Protein AF-A0A0B7A1T5-F1 (afdb_monomer)

Sequence (69 aa):
MCISTILSRVTFRVYYRTCVSVYATTSGSHSSLTVSKLGHGVFVALFSKPVIAHKAIVLVEEFTNKLRY

pLDDT: mean 84.69, std 16.87, range [33.28, 96.25]

Foldseek 3Di:
DDPDDDPPPFDWDWDDDDPFKTKTAGVVRQKIKMWGDAPPGIDIDIDGPPDDVVVVVVVVVVVRVVRRD

Structure (mmCIF, N/CA/C/O backbone):
data_AF-A0A0B7A1T5-F1
#
_entry.id   AF-A0A0B7A1T5-F1
#
loop_
_atom_site.group_PDB
_atom_site.id
_atom_site.type_symbol
_atom_site.label_atom_id
_atom_site.label_alt_id
_atom_site.label_comp_id
_atom_site.label_asym_id
_atom_site.label_entity_id
_atom_site.label_seq_id
_atom_site.pdbx_PDB_ins_code
_atom_site.Cartn_x
_atom_site.Cartn_y
_atom_site.Cartn_z
_atom_site.occupancy
_atom_site.B_iso_or_equiv
_atom_site.auth_seq_id
_atom_site.auth_comp_id
_atom_site.auth_asym_id
_atom_site.auth_atom_id
_atom_site.pdbx_PDB_model_num
ATOM 1 N N . MET A 1 1 ? -7.579 -23.638 -1.741 1.00 33.28 1 MET A N 1
ATOM 2 C CA . MET A 1 1 ? -8.378 -23.352 -2.953 1.00 33.28 1 MET A CA 1
ATOM 3 C C . MET A 1 1 ? -8.143 -21.903 -3.352 1.00 33.28 1 MET A C 1
ATOM 5 O O . MET A 1 1 ? -8.569 -21.019 -2.623 1.00 33.28 1 MET A O 1
ATOM 9 N N . CYS A 1 2 ? -7.413 -21.646 -4.440 1.00 34.97 2 CYS A N 1
ATOM 10 C CA . CYS A 1 2 ? -7.213 -20.291 -4.962 1.00 34.97 2 CYS A CA 1
ATOM 11 C C . CYS A 1 2 ? -8.207 -20.058 -6.102 1.00 34.97 2 CYS A C 1
ATOM 13 O O . CYS A 1 2 ? -8.075 -20.651 -7.171 1.00 34.97 2 CYS A O 1
ATOM 15 N N . ILE A 1 3 ? -9.212 -19.220 -5.855 1.00 39.66 3 ILE A N 1
ATOM 16 C CA . ILE A 1 3 ? -10.121 -18.736 -6.893 1.00 39.66 3 ILE A CA 1
ATOM 17 C C . ILE A 1 3 ? -9.294 -17.851 -7.829 1.00 39.66 3 ILE A C 1
ATOM 19 O O . ILE A 1 3 ? -8.776 -16.812 -7.429 1.00 39.66 3 ILE A O 1
ATOM 23 N N . SER A 1 4 ? -9.113 -18.324 -9.059 1.00 39.50 4 SER A N 1
ATOM 24 C CA . SER A 1 4 ? -8.393 -17.645 -10.132 1.00 39.50 4 SER A CA 1
ATOM 25 C C . SER A 1 4 ? -9.410 -17.091 -11.126 1.00 39.50 4 SER A C 1
ATOM 27 O O . SER A 1 4 ? -9.669 -17.685 -12.168 1.00 39.50 4 SER A O 1
ATOM 29 N N . THR A 1 5 ? -10.022 -15.955 -10.793 1.00 39.62 5 THR A N 1
ATOM 30 C CA . THR A 1 5 ? -10.874 -15.229 -11.742 1.00 39.62 5 THR A CA 1
ATOM 31 C C . THR A 1 5 ? -10.017 -14.284 -12.578 1.00 39.62 5 THR A C 1
ATOM 33 O O . THR A 1 5 ? -9.159 -13.557 -12.080 1.00 39.62 5 THR A O 1
AT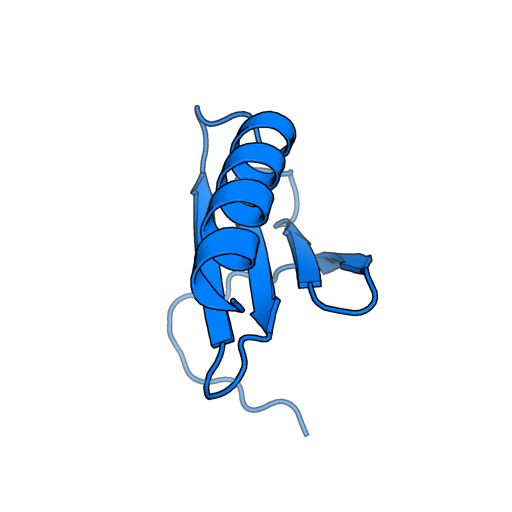OM 36 N N . ILE A 1 6 ? -10.226 -14.375 -13.884 1.00 45.91 6 ILE A N 1
ATOM 37 C CA . ILE A 1 6 ? -9.447 -13.794 -14.971 1.00 45.91 6 ILE A CA 1
ATOM 38 C C . ILE A 1 6 ? -9.641 -12.272 -14.997 1.00 45.91 6 ILE A C 1
ATOM 40 O O . ILE A 1 6 ? -10.632 -11.777 -15.518 1.00 45.91 6 ILE A O 1
ATOM 44 N N . LEU A 1 7 ? -8.676 -11.528 -14.457 1.00 42.97 7 LEU A N 1
ATOM 45 C CA . LEU A 1 7 ? -8.500 -10.101 -14.734 1.00 42.97 7 LEU A CA 1
ATOM 46 C C . LEU A 1 7 ? -6.996 -9.814 -14.817 1.00 42.97 7 LEU A C 1
ATOM 48 O O . LEU A 1 7 ? -6.415 -9.250 -13.901 1.00 42.97 7 LEU A O 1
ATOM 52 N N . SER A 1 8 ? -6.350 -10.289 -15.895 1.00 54.03 8 SER A N 1
ATOM 53 C CA . SER A 1 8 ? -4.884 -10.358 -16.090 1.00 54.03 8 SER A CA 1
ATOM 54 C C . SER A 1 8 ? -4.151 -11.123 -14.968 1.00 54.03 8 SER A C 1
ATOM 56 O O . SER A 1 8 ? -4.290 -10.826 -13.792 1.00 54.03 8 SER A O 1
ATOM 58 N N . ARG A 1 9 ? -3.360 -12.157 -15.292 1.00 67.94 9 ARG A N 1
ATOM 59 C CA . ARG A 1 9 ? -2.646 -12.996 -14.297 1.00 67.94 9 ARG A CA 1
ATOM 60 C C . ARG A 1 9 ? -1.477 -12.256 -13.615 1.00 67.94 9 ARG A C 1
ATOM 62 O O . ARG A 1 9 ? -0.357 -12.758 -13.561 1.00 67.94 9 ARG A O 1
ATOM 69 N N . VAL A 1 10 ? -1.707 -11.047 -13.116 1.00 76.75 10 VAL A N 1
ATOM 70 C CA . VAL A 1 10 ? -0.715 -10.270 -12.386 1.00 76.75 10 VAL A CA 1
ATOM 71 C C . VAL A 1 10 ? -0.648 -10.823 -10.970 1.00 76.75 10 VAL A C 1
ATOM 73 O O . VAL A 1 10 ? -1.537 -10.621 -10.147 1.00 76.75 10 VAL A O 1
ATOM 76 N N . THR A 1 11 ? 0.412 -11.580 -10.705 1.00 84.62 11 THR A N 1
ATOM 77 C CA . THR A 1 11 ? 0.661 -12.142 -9.378 1.00 84.62 11 THR A CA 1
ATOM 78 C C . THR A 1 11 ? 1.367 -11.099 -8.524 1.00 84.62 11 THR A C 1
ATOM 80 O O . THR A 1 11 ? 2.460 -10.642 -8.866 1.00 84.62 11 THR A O 1
ATOM 83 N N . PHE A 1 12 ? 0.751 -10.745 -7.399 1.00 89.94 12 PHE A N 1
ATOM 84 C CA . PHE A 1 12 ? 1.356 -9.887 -6.391 1.00 89.94 12 PHE A CA 1
ATOM 85 C C . PHE A 1 12 ? 1.917 -10.746 -5.263 1.00 89.94 12 PHE A C 1
ATOM 87 O O . PHE A 1 12 ? 1.216 -11.576 -4.682 1.00 89.94 12 PHE A O 1
ATOM 94 N N . ARG A 1 13 ? 3.187 -10.535 -4.933 1.00 91.06 13 ARG A N 1
ATOM 95 C CA . ARG A 1 13 ? 3.837 -11.138 -3.776 1.00 91.06 13 ARG A CA 1
ATOM 96 C C . ARG A 1 13 ? 3.720 -10.189 -2.594 1.00 91.06 13 ARG A C 1
ATOM 98 O O . ARG A 1 13 ? 4.167 -9.045 -2.668 1.00 91.06 13 ARG A O 1
ATOM 105 N N . VAL A 1 14 ? 3.136 -10.675 -1.505 1.00 93.56 14 VAL A N 1
ATOM 106 C CA . VAL A 1 14 ? 3.107 -9.955 -0.229 1.00 93.56 14 VAL A CA 1
ATOM 107 C C . VAL A 1 14 ? 4.531 -9.862 0.311 1.00 93.56 14 VAL A C 1
ATOM 109 O O . VAL A 1 14 ? 5.216 -10.880 0.411 1.00 93.56 14 VAL A O 1
ATOM 112 N N . TYR A 1 15 ? 4.970 -8.653 0.648 1.00 92.50 15 TYR A N 1
ATOM 113 C CA . TYR A 1 15 ? 6.292 -8.411 1.236 1.00 92.50 15 TYR A CA 1
ATOM 114 C C . TYR A 1 15 ? 6.211 -7.767 2.622 1.00 92.50 15 TYR A C 1
ATOM 116 O O . TYR A 1 15 ? 7.185 -7.813 3.367 1.00 92.50 15 TYR A O 1
ATOM 124 N N . TYR A 1 16 ? 5.065 -7.182 2.982 1.00 94.00 16 TYR A N 1
ATOM 125 C CA . TYR A 1 16 ? 4.864 -6.584 4.296 1.00 94.00 16 TYR A CA 1
ATOM 126 C C . TYR A 1 16 ? 3.404 -6.679 4.740 1.00 94.00 16 TYR A C 1
ATOM 128 O O . TYR A 1 16 ? 2.482 -6.665 3.920 1.00 94.00 16 TYR A O 1
ATOM 136 N N . ARG A 1 17 ? 3.193 -6.790 6.051 1.00 95.06 17 ARG A N 1
ATOM 137 C CA . ARG A 1 17 ? 1.871 -6.885 6.669 1.00 95.06 17 ARG A CA 1
ATOM 138 C C . ARG A 1 17 ? 1.888 -6.186 8.022 1.00 95.06 17 ARG A C 1
ATOM 140 O O . ARG A 1 17 ? 2.770 -6.441 8.834 1.00 95.06 17 ARG A O 1
ATOM 147 N N . THR A 1 18 ? 0.883 -5.357 8.262 1.00 92.19 18 THR A N 1
ATOM 148 C CA . THR A 1 18 ? 0.577 -4.770 9.570 1.00 92.19 18 THR A CA 1
ATOM 149 C C . THR A 1 18 ? -0.642 -5.464 10.181 1.00 92.19 18 THR A C 1
ATOM 151 O O . THR A 1 18 ? -1.232 -6.371 9.585 1.00 92.19 18 THR A O 1
ATOM 154 N N . CYS A 1 19 ? -1.068 -5.017 11.365 1.00 90.50 19 CYS A N 1
ATOM 155 C CA . CYS A 1 19 ? -2.303 -5.491 11.999 1.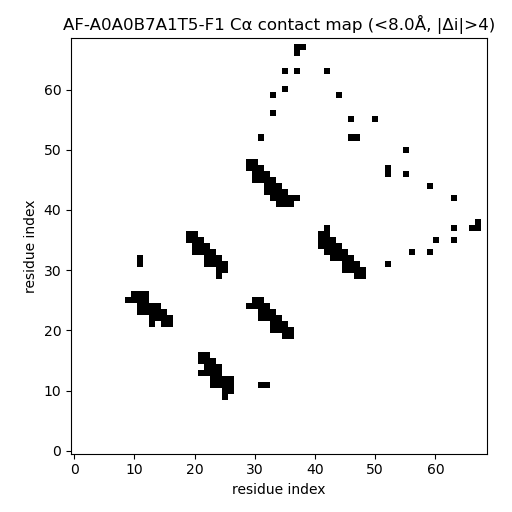00 90.50 19 CYS A CA 1
ATOM 156 C C . CYS A 1 19 ? -3.557 -5.224 11.149 1.00 90.50 19 CYS A C 1
ATOM 158 O O . CYS A 1 19 ? -4.582 -5.877 11.332 1.00 90.50 19 CYS A O 1
ATOM 160 N N . VAL A 1 20 ? -3.487 -4.253 10.237 1.00 92.69 20 VAL A N 1
ATOM 161 C CA . VAL A 1 20 ? -4.660 -3.696 9.558 1.00 92.69 20 VAL A CA 1
ATOM 162 C C . VAL A 1 20 ? -4.492 -3.556 8.046 1.00 92.69 20 VAL A C 1
ATOM 164 O O . VAL A 1 20 ? -5.483 -3.305 7.363 1.00 92.69 20 VAL A O 1
ATOM 167 N N . SER A 1 21 ? -3.284 -3.753 7.513 1.00 95.00 21 SER A N 1
ATOM 168 C CA . SER A 1 21 ? -2.976 -3.576 6.095 1.00 95.00 21 SER A CA 1
ATOM 169 C C . SER A 1 21 ? -1.983 -4.626 5.578 1.00 95.00 21 SER A C 1
ATOM 171 O O . SER A 1 21 ? -1.163 -5.157 6.326 1.00 95.00 21 SER A O 1
ATOM 173 N N . VAL A 1 22 ? -2.042 -4.929 4.283 1.00 96.25 22 VAL A N 1
ATOM 174 C CA . VAL A 1 22 ? -1.132 -5.845 3.575 1.00 96.25 22 VAL A CA 1
ATOM 175 C C . VAL A 1 22 ? -0.543 -5.127 2.368 1.00 96.25 22 VAL A C 1
ATOM 177 O O . VAL A 1 22 ? -1.297 -4.535 1.593 1.00 96.25 22 VAL A O 1
ATOM 180 N N . TYR A 1 23 ? 0.778 -5.205 2.188 1.00 94.88 23 TYR A N 1
ATOM 181 C CA . TYR A 1 23 ? 1.495 -4.629 1.046 1.00 94.88 23 TYR A CA 1
ATOM 182 C C . TYR A 1 23 ? 2.055 -5.730 0.164 1.00 94.88 23 TYR A C 1
ATOM 184 O O . TYR A 1 23 ? 2.722 -6.663 0.628 1.00 94.88 23 TYR A O 1
ATOM 192 N N . ALA A 1 24 ? 1.781 -5.610 -1.126 1.00 93.88 24 ALA A N 1
ATOM 193 C CA . ALA A 1 24 ? 2.195 -6.570 -2.123 1.00 93.88 24 ALA A CA 1
ATOM 194 C C . ALA A 1 24 ? 2.763 -5.866 -3.356 1.00 93.88 24 ALA A C 1
ATOM 196 O O . ALA A 1 24 ? 2.459 -4.708 -3.630 1.00 93.88 24 ALA A O 1
ATOM 197 N N . THR A 1 25 ? 3.614 -6.560 -4.100 1.00 91.94 25 THR A N 1
ATOM 198 C CA . THR A 1 25 ? 4.236 -6.032 -5.318 1.00 91.94 25 THR A CA 1
ATOM 199 C C . THR A 1 25 ? 4.340 -7.114 -6.380 1.00 91.94 25 THR A C 1
ATOM 201 O O . THR A 1 25 ? 4.380 -8.303 -6.060 1.00 91.94 25 THR A O 1
ATOM 204 N N . THR A 1 26 ? 4.342 -6.728 -7.648 1.00 90.75 26 THR A N 1
ATOM 205 C CA . THR A 1 26 ? 4.539 -7.667 -8.755 1.00 90.75 26 THR A CA 1
ATOM 206 C C . THR A 1 26 ? 5.999 -8.093 -8.856 1.00 90.75 26 THR A C 1
ATOM 208 O O . THR A 1 26 ? 6.903 -7.406 -8.377 1.00 90.75 26 THR A O 1
ATOM 211 N N . SER A 1 27 ? 6.257 -9.197 -9.560 1.00 81.75 27 SER A N 1
ATOM 212 C CA . SER A 1 27 ? 7.625 -9.521 -9.980 1.00 81.75 27 SER A CA 1
ATOM 213 C C . SER A 1 27 ? 8.215 -8.343 -10.776 1.00 81.75 27 SER A C 1
ATOM 215 O O . SER A 1 27 ? 7.530 -7.769 -11.625 1.00 81.75 27 SER A O 1
ATOM 217 N N . GLY A 1 28 ? 9.438 -7.920 -10.444 1.00 79.69 28 GLY A N 1
ATOM 218 C CA . GLY A 1 28 ? 10.088 -6.739 -11.034 1.00 79.69 28 GLY A CA 1
ATOM 219 C C . GLY A 1 28 ? 9.622 -5.371 -10.504 1.00 79.69 28 GLY A C 1
ATOM 220 O O . GLY A 1 28 ? 10.043 -4.345 -11.041 1.00 79.69 28 GLY A O 1
ATOM 221 N N . SER A 1 29 ? 8.774 -5.323 -9.466 1.00 77.19 29 SER A N 1
ATOM 222 C CA . SER A 1 29 ? 8.343 -4.078 -8.798 1.00 77.19 29 SER A CA 1
ATOM 223 C C . SER A 1 29 ? 7.760 -3.027 -9.759 1.00 77.19 29 SER A C 1
ATOM 225 O O . SER A 1 29 ? 8.013 -1.826 -9.636 1.00 77.19 29 SER A O 1
ATOM 227 N N . HIS A 1 30 ? 7.014 -3.480 -10.770 1.00 82.25 30 HIS A N 1
ATOM 228 C CA . HIS A 1 30 ? 6.348 -2.611 -11.749 1.00 82.25 30 HIS A CA 1
ATOM 229 C C . HIS A 1 30 ? 5.049 -2.021 -11.203 1.00 82.25 30 HIS A C 1
ATOM 231 O O . HIS A 1 30 ? 4.743 -0.855 -11.471 1.00 82.25 30 HIS A O 1
ATOM 237 N N . SER A 1 31 ? 4.340 -2.814 -10.403 1.00 89.62 31 SER A N 1
ATOM 238 C CA . SER A 1 31 ? 3.130 -2.405 -9.708 1.00 89.62 31 SER A CA 1
ATOM 239 C C . SER A 1 31 ? 3.169 -2.877 -8.263 1.00 89.62 31 SER A C 1
ATOM 241 O O . SER A 1 31 ? 3.734 -3.923 -7.937 1.00 89.62 31 SER A O 1
ATOM 243 N N . SER A 1 32 ? 2.533 -2.111 -7.395 1.00 92.81 32 SER A N 1
ATOM 244 C CA . SER A 1 32 ? 2.383 -2.426 -5.987 1.00 92.81 32 SER A CA 1
ATOM 245 C C . SER A 1 32 ? 0.942 -2.188 -5.553 1.00 92.81 32 SER A C 1
ATOM 247 O O . SER A 1 32 ? 0.197 -1.442 -6.183 1.00 92.81 32 SER A O 1
ATOM 249 N N . LEU A 1 33 ? 0.539 -2.895 -4.509 1.00 93.62 33 LEU A N 1
ATOM 250 C CA . LEU A 1 33 ? -0.831 -3.017 -4.045 1.00 93.62 33 LEU A CA 1
ATOM 251 C C . LEU A 1 33 ? -0.837 -2.870 -2.525 1.00 93.62 33 LEU A C 1
ATOM 253 O O . LEU A 1 33 ? -0.056 -3.536 -1.840 1.00 93.62 33 LEU A O 1
ATOM 257 N N . THR A 1 34 ? -1.737 -2.051 -1.995 1.00 95.88 34 THR A N 1
ATOM 258 C CA . THR A 1 34 ? -2.114 -2.080 -0.582 1.00 95.88 34 THR A CA 1
ATOM 259 C C . THR A 1 34 ? -3.541 -2.577 -0.429 1.00 95.88 34 THR A C 1
ATOM 261 O O . THR A 1 34 ? -4.426 -2.256 -1.221 1.00 95.88 34 THR A O 1
ATOM 264 N N . VAL A 1 35 ? -3.763 -3.359 0.622 1.00 96.19 35 VAL A N 1
ATOM 265 C CA . VAL A 1 35 ? -5.085 -3.818 1.047 1.00 96.19 35 VAL A CA 1
ATOM 266 C C . VAL A 1 35 ? -5.227 -3.488 2.526 1.00 96.19 35 VAL A C 1
ATOM 268 O O . VAL A 1 35 ? -4.556 -4.102 3.351 1.00 96.19 35 VAL A O 1
ATOM 271 N N . SER A 1 36 ? -6.078 -2.525 2.862 1.00 96.00 36 SER A N 1
ATOM 272 C CA . SER A 1 36 ? -6.291 -2.026 4.224 1.00 96.00 36 SER A CA 1
ATOM 273 C C . SER A 1 36 ? -7.696 -2.376 4.704 1.00 96.00 36 SER A C 1
ATOM 275 O O . SER A 1 36 ? -8.686 -2.010 4.077 1.00 96.00 36 SER A O 1
ATOM 277 N N . LYS A 1 37 ? -7.814 -3.053 5.846 1.00 94.31 37 LYS A N 1
ATOM 278 C CA . LYS A 1 37 ? -9.105 -3.315 6.497 1.00 94.31 37 LYS A CA 1
ATOM 279 C C . LYS A 1 37 ? -9.691 -2.010 7.040 1.00 94.31 37 LYS A C 1
ATOM 281 O O . LYS A 1 37 ? -8.975 -1.268 7.708 1.00 94.31 37 LYS A O 1
ATOM 286 N N . LEU A 1 38 ? -10.969 -1.750 6.797 1.00 92.31 38 LEU A N 1
ATOM 287 C CA . LEU A 1 38 ? -11.759 -0.672 7.404 1.00 92.31 38 LEU A CA 1
ATOM 288 C C . LEU A 1 38 ? -12.823 -1.269 8.344 1.00 92.31 38 LEU A C 1
ATOM 290 O 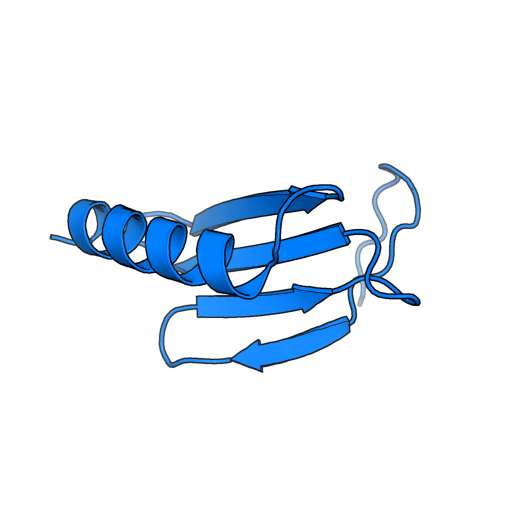O . LEU A 1 38 ? -12.964 -2.491 8.415 1.00 92.31 38 LEU A O 1
ATOM 294 N N . GLY A 1 39 ? -13.576 -0.426 9.061 1.00 90.19 39 GLY A N 1
ATOM 295 C CA . GLY A 1 39 ? -14.624 -0.887 9.985 1.00 90.19 39 GLY A CA 1
ATOM 296 C C . GLY A 1 39 ? -15.704 -1.739 9.304 1.00 90.19 39 GLY A C 1
ATOM 297 O O . GLY A 1 39 ? -16.085 -2.785 9.821 1.00 90.19 39 GLY A O 1
ATOM 298 N N . HIS A 1 40 ? -16.122 -1.340 8.099 1.00 90.62 40 HIS A N 1
ATOM 299 C CA . HIS A 1 40 ? -17.200 -1.995 7.344 1.00 90.62 40 HIS A CA 1
ATOM 300 C C . HIS A 1 40 ? -16.775 -2.475 5.950 1.00 90.62 40 HIS A C 1
ATOM 302 O O . HIS A 1 40 ? -17.619 -2.761 5.106 1.00 90.62 40 HIS A O 1
ATOM 308 N N . GLY A 1 41 ? -15.472 -2.556 5.672 1.00 92.38 41 GLY A N 1
ATOM 309 C CA . GLY A 1 41 ? -15.009 -2.913 4.336 1.00 92.38 41 GLY A CA 1
ATOM 310 C C . GLY A 1 41 ? -13.504 -3.062 4.217 1.00 92.38 41 GLY A C 1
ATOM 311 O O . GLY A 1 41 ? -12.779 -3.195 5.204 1.00 92.38 41 GLY A O 1
ATOM 312 N N . VAL A 1 42 ? -13.033 -3.043 2.977 1.00 95.12 42 VAL A N 1
ATOM 313 C CA . VAL A 1 42 ? -11.615 -3.128 2.639 1.00 95.12 42 VAL A CA 1
ATOM 314 C C . VAL A 1 42 ? -11.310 -2.038 1.627 1.00 95.12 42 VAL A C 1
ATOM 316 O O . VAL A 1 42 ? -12.024 -1.880 0.641 1.00 95.12 42 VAL A O 1
ATOM 319 N N . PHE A 1 43 ? -10.245 -1.289 1.875 1.00 94.94 43 PHE A N 1
ATOM 320 C CA . PHE A 1 43 ? -9.705 -0.322 0.938 1.00 94.94 43 PHE A CA 1
ATOM 321 C C . PHE A 1 43 ? -8.553 -0.962 0.171 1.00 94.94 43 PHE A C 1
ATOM 323 O O . PHE A 1 43 ? -7.603 -1.459 0.776 1.00 94.94 43 PHE A O 1
ATOM 330 N N . VAL A 1 44 ? -8.639 -0.957 -1.156 1.00 95.38 44 VAL A N 1
ATOM 331 C CA . VAL A 1 44 ? -7.618 -1.529 -2.036 1.00 95.38 44 VAL A CA 1
ATOM 332 C C . VAL A 1 44 ? -7.059 -0.415 -2.906 1.00 95.38 44 VAL A C 1
ATOM 334 O O . VAL A 1 44 ? -7.818 0.233 -3.622 1.00 95.38 44 VAL A O 1
ATOM 337 N N . ALA A 1 45 ? -5.744 -0.203 -2.868 1.00 94.81 45 ALA A N 1
ATOM 338 C CA . ALA A 1 45 ? -5.078 0.746 -3.754 1.00 94.81 45 ALA A CA 1
ATOM 339 C C . ALA A 1 45 ? -3.997 0.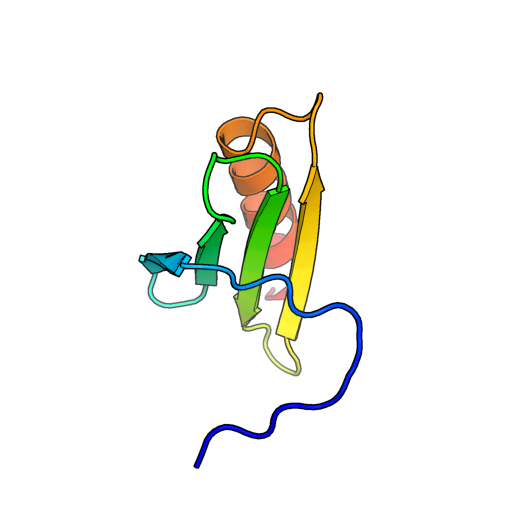050 -4.575 1.00 94.81 45 ALA A C 1
ATOM 341 O O . ALA A 1 45 ? -3.142 -0.648 -4.036 1.00 94.81 45 ALA A O 1
ATOM 342 N N . LEU A 1 46 ? -4.040 0.270 -5.886 1.00 93.75 46 LEU A N 1
ATOM 343 C CA . LEU A 1 46 ? -3.058 -0.203 -6.851 1.00 93.75 46 LEU A CA 1
ATOM 344 C C . LEU A 1 46 ? -2.251 0.995 -7.349 1.00 93.75 46 LEU A C 1
ATOM 346 O O . LEU A 1 46 ? -2.814 2.020 -7.727 1.00 93.75 46 LEU A O 1
ATOM 350 N N . PHE A 1 47 ? -0.935 0.859 -7.380 1.00 91.50 47 PHE A N 1
ATOM 351 C CA . PHE A 1 47 ? -0.017 1.892 -7.842 1.00 91.50 47 PHE A CA 1
ATOM 352 C C . PHE A 1 47 ? 0.982 1.269 -8.809 1.00 91.50 47 PHE A C 1
ATOM 354 O O . PHE A 1 47 ? 1.462 0.157 -8.606 1.00 91.50 47 PHE A 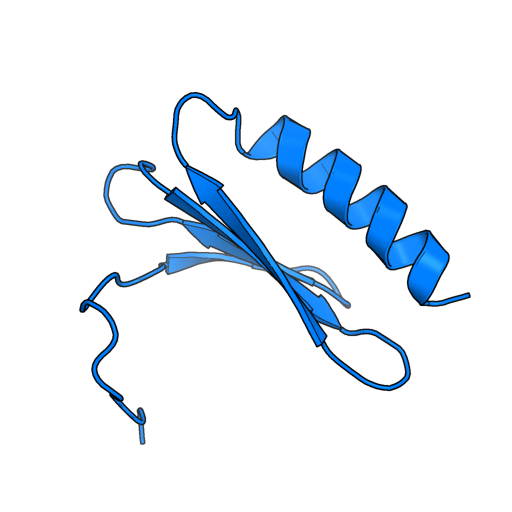O 1
ATOM 361 N N . SER A 1 48 ? 1.283 1.987 -9.885 1.00 89.19 48 SER A N 1
ATOM 362 C CA . SER A 1 48 ? 2.230 1.564 -10.919 1.00 89.19 48 SER A CA 1
ATOM 363 C C . SER A 1 48 ? 3.231 2.681 -11.186 1.00 89.19 48 SER A C 1
ATOM 365 O O . SER A 1 48 ? 2.984 3.841 -10.839 1.00 89.19 48 SER A O 1
ATOM 367 N N . LYS A 1 49 ? 4.373 2.347 -11.794 1.00 83.88 49 LYS A N 1
ATOM 368 C CA . LYS A 1 49 ? 5.355 3.357 -12.225 1.00 83.88 49 LYS A CA 1
ATOM 369 C C . LYS A 1 49 ? 4.660 4.471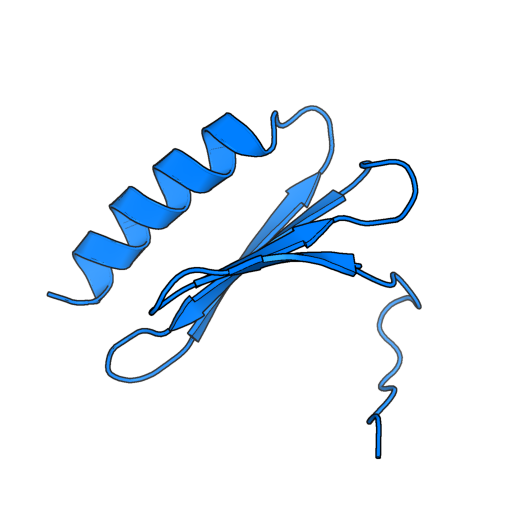 -13.035 1.00 83.88 49 LYS A C 1
ATOM 371 O O . LYS A 1 49 ? 3.776 4.157 -13.830 1.00 83.88 49 LYS A O 1
ATOM 376 N N . PRO A 1 50 ? 5.032 5.751 -12.842 1.00 88.88 50 PRO A N 1
ATOM 377 C CA . PRO A 1 50 ? 6.221 6.253 -12.138 1.00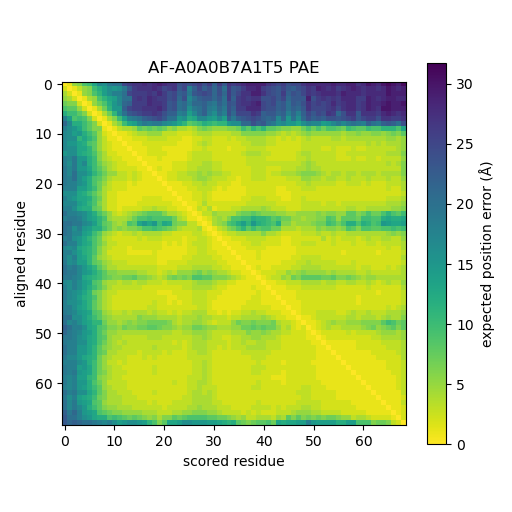 88.88 50 PRO A CA 1
ATOM 378 C C . PRO A 1 50 ? 6.057 6.454 -10.616 1.00 88.88 50 PRO A C 1
ATOM 380 O O . PRO A 1 50 ? 6.926 7.049 -9.981 1.00 88.88 50 PRO A O 1
ATOM 383 N N . VAL A 1 51 ? 4.969 5.978 -10.003 1.00 89.62 51 VAL A N 1
ATOM 384 C CA . VAL A 1 51 ? 4.715 6.191 -8.571 1.00 89.62 51 VAL A CA 1
ATOM 385 C C . VAL A 1 51 ? 5.705 5.405 -7.704 1.00 89.62 51 VAL A C 1
ATOM 387 O O . VAL A 1 51 ? 5.854 4.191 -7.838 1.00 89.62 51 VAL A O 1
ATOM 390 N N . ILE A 1 52 ? 6.356 6.093 -6.761 1.00 89.00 52 ILE A N 1
ATOM 391 C CA . ILE A 1 52 ? 7.213 5.461 -5.749 1.00 89.00 52 ILE A CA 1
ATOM 392 C C . ILE A 1 52 ? 6.316 4.811 -4.691 1.00 89.00 52 ILE A C 1
ATOM 394 O O . ILE A 1 52 ? 5.669 5.512 -3.911 1.00 89.00 52 ILE A O 1
ATOM 398 N N . ALA A 1 53 ? 6.315 3.476 -4.633 1.00 88.12 53 ALA A N 1
ATOM 399 C CA . ALA A 1 53 ? 5.414 2.693 -3.781 1.00 88.12 53 ALA A CA 1
ATOM 400 C C . ALA A 1 53 ? 5.429 3.125 -2.305 1.00 88.12 53 ALA A C 1
ATOM 402 O O . ALA A 1 53 ? 4.371 3.277 -1.712 1.00 88.12 53 ALA A O 1
ATOM 403 N N . HIS A 1 54 ? 6.605 3.402 -1.731 1.00 88.69 54 HIS A N 1
ATOM 404 C CA . HIS A 1 54 ? 6.716 3.860 -0.342 1.00 88.69 54 HIS A CA 1
ATOM 405 C C . HIS A 1 54 ? 5.927 5.153 -0.081 1.00 88.69 54 HIS A C 1
ATOM 407 O O . HIS A 1 54 ? 5.188 5.239 0.893 1.00 88.69 54 HIS A O 1
ATOM 413 N N . LYS A 1 55 ? 6.036 6.152 -0.968 1.00 92.94 55 LYS A N 1
ATOM 414 C CA . LYS A 1 55 ? 5.305 7.422 -0.821 1.00 92.94 55 LYS A CA 1
ATOM 415 C C . LYS A 1 55 ? 3.793 7.214 -0.944 1.00 92.94 55 LYS A C 1
ATOM 417 O O . LYS A 1 55 ? 3.035 7.802 -0.184 1.00 92.94 55 LYS A O 1
ATOM 422 N N . ALA A 1 56 ? 3.368 6.359 -1.875 1.00 92.88 56 ALA A N 1
ATOM 423 C CA . ALA A 1 56 ? 1.957 6.021 -2.044 1.00 92.88 56 ALA A CA 1
ATOM 424 C C . ALA A 1 56 ? 1.385 5.300 -0.816 1.00 92.88 56 ALA A C 1
ATOM 426 O O . ALA A 1 56 ? 0.283 5.618 -0.385 1.00 92.88 56 ALA A O 1
ATOM 427 N N . ILE A 1 57 ? 2.144 4.369 -0.232 1.00 94.12 57 ILE A N 1
ATOM 428 C CA . ILE A 1 57 ? 1.737 3.629 0.967 1.00 94.12 57 ILE A CA 1
ATOM 429 C C . ILE A 1 57 ? 1.474 4.581 2.133 1.00 94.12 57 ILE A C 1
ATOM 431 O O . ILE A 1 57 ? 0.412 4.475 2.736 1.00 94.12 57 ILE A O 1
ATOM 435 N N . VAL A 1 58 ? 2.372 5.537 2.393 1.00 94.44 58 VAL A N 1
ATOM 436 C CA . VAL A 1 58 ? 2.199 6.526 3.474 1.00 94.44 58 VAL A CA 1
ATOM 437 C C . VAL A 1 58 ? 0.892 7.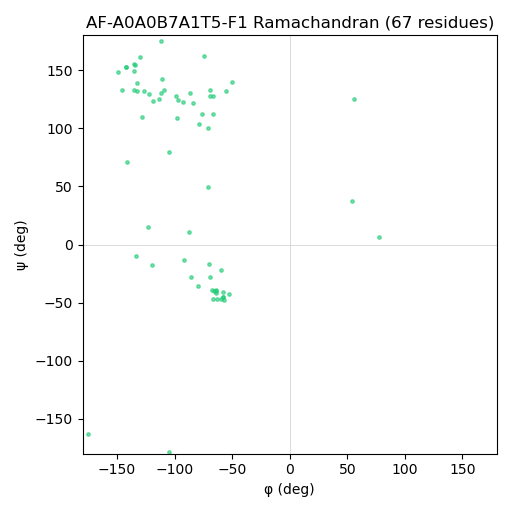307 3.302 1.00 94.44 58 VAL A C 1
ATOM 439 O O . VAL A 1 58 ? 0.088 7.383 4.226 1.00 94.44 58 VAL A O 1
ATOM 442 N N . LEU A 1 59 ? 0.620 7.807 2.093 1.00 94.38 59 LEU A N 1
ATOM 443 C CA . LEU A 1 59 ? -0.617 8.543 1.806 1.00 94.38 59 LEU A CA 1
ATOM 444 C C . LEU A 1 59 ? -1.871 7.668 1.957 1.00 94.38 59 LEU A C 1
ATOM 446 O O . LEU A 1 59 ? -2.895 8.124 2.468 1.00 94.38 59 LEU A O 1
ATOM 450 N N . VAL A 1 60 ? -1.806 6.404 1.528 1.00 94.62 60 VAL A N 1
ATOM 451 C CA . VAL A 1 60 ? -2.920 5.458 1.680 1.00 94.62 60 VAL A CA 1
ATOM 452 C C . VAL A 1 60 ? -3.151 5.110 3.150 1.00 94.62 60 VAL A C 1
ATOM 454 O O . VAL A 1 60 ? -4.301 5.004 3.572 1.00 94.62 60 VAL A O 1
ATOM 457 N N . GLU A 1 61 ? -2.103 4.945 3.952 1.00 93.19 61 GLU A N 1
ATOM 458 C CA . GLU A 1 61 ? -2.245 4.732 5.395 1.00 93.19 61 GLU A CA 1
ATOM 459 C C . GLU A 1 61 ? -2.892 5.939 6.078 1.00 93.19 61 GLU A C 1
ATOM 461 O O . GLU A 1 61 ? -3.863 5.765 6.813 1.00 93.19 61 GLU A O 1
ATOM 466 N N . GLU A 1 62 ? -2.434 7.158 5.786 1.00 94.25 62 GLU A N 1
ATOM 467 C CA . GLU A 1 62 ? -3.046 8.383 6.315 1.00 94.25 62 GLU A CA 1
ATOM 468 C C . GLU A 1 62 ? -4.528 8.491 5.942 1.00 94.25 62 GLU A C 1
ATOM 470 O O . GLU A 1 62 ? -5.371 8.786 6.792 1.00 94.25 62 GLU A O 1
ATOM 475 N N . PHE A 1 63 ? -4.862 8.216 4.681 1.00 93.75 63 PHE A N 1
ATOM 476 C CA . PHE A 1 63 ? -6.239 8.255 4.203 1.00 93.75 63 PHE A CA 1
ATOM 477 C C . PHE A 1 63 ? -7.106 7.167 4.846 1.00 93.75 63 PHE A C 1
ATOM 479 O O . PHE A 1 63 ? -8.196 7.445 5.339 1.00 93.75 63 PHE A O 1
ATOM 486 N N . THR A 1 64 ? -6.619 5.928 4.895 1.00 93.69 64 THR A N 1
ATOM 487 C CA . THR A 1 64 ? -7.377 4.807 5.471 1.00 93.69 64 THR A CA 1
ATOM 488 C C . THR A 1 64 ? -7.533 4.924 6.980 1.00 93.69 64 THR A C 1
ATOM 490 O O . THR A 1 64 ? -8.552 4.486 7.507 1.00 93.69 64 THR A O 1
ATOM 493 N N . ASN A 1 65 ? -6.598 5.571 7.677 1.00 91.38 65 ASN A N 1
ATOM 494 C CA . ASN A 1 65 ? -6.769 5.912 9.086 1.00 91.38 65 ASN A CA 1
ATOM 495 C C . ASN A 1 65 ? -7.928 6.897 9.293 1.00 91.38 65 ASN A C 1
ATOM 497 O O . ASN A 1 65 ? -8.717 6.687 10.207 1.00 91.38 65 ASN A O 1
ATOM 501 N N . LYS A 1 66 ? -8.105 7.890 8.412 1.00 92.00 66 LYS A N 1
ATOM 502 C CA . LYS A 1 66 ? -9.252 8.822 8.453 1.00 92.00 66 LYS A CA 1
ATOM 503 C C . LYS A 1 66 ? -10.594 8.190 8.076 1.00 92.00 66 LYS A C 1
ATOM 505 O O . LYS A 1 66 ? -11.621 8.794 8.315 1.00 92.00 66 LYS A O 1
ATOM 510 N N . LEU A 1 67 ? -10.590 7.024 7.428 1.00 89.19 67 LEU A N 1
ATOM 511 C CA . LEU A 1 67 ? -11.814 6.282 7.097 1.00 89.19 67 LEU A CA 1
ATOM 512 C C . LEU A 1 67 ? -12.201 5.256 8.169 1.00 89.19 67 LEU A C 1
ATOM 514 O O . LEU A 1 67 ? -13.282 4.673 8.102 1.00 89.19 67 LEU A O 1
ATOM 518 N N . ARG A 1 68 ? -11.295 4.952 9.104 1.00 83.25 68 ARG A N 1
ATOM 519 C CA . ARG A 1 68 ? -11.556 4.020 10.211 1.00 83.25 68 ARG A CA 1
ATOM 520 C C . ARG A 1 68 ? -12.204 4.695 11.414 1.00 83.25 68 ARG A C 1
ATOM 522 O O . ARG A 1 68 ? -12.878 3.996 12.165 1.00 83.25 68 ARG A O 1
ATOM 529 N N . TYR A 1 69 ? -11.9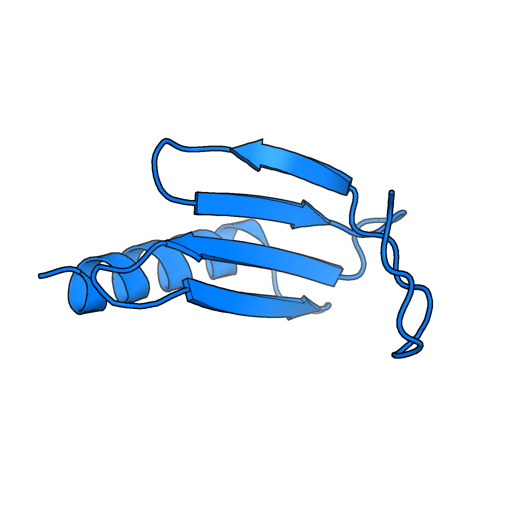45 5.986 11.588 1.00 68.25 69 TYR A N 1
ATOM 530 C CA . TYR A 1 69 ? -12.434 6.838 12.670 1.00 68.25 69 TYR A CA 1
ATOM 531 C C . TYR A 1 69 ? -13.307 7.941 12.086 1.00 68.25 69 TYR A C 1
ATOM 533 O O . TYR A 1 69 ? -14.235 8.372 12.798 1.00 68.25 69 TYR A O 1
#

Secondary structure (DSSP, 8-state):
------S---PEEEEEE-SSEEEEEEGGGSEEEEEEE-SSSEEEEEEETTS-HHHHHHHHHHHHHHHH-

Organism: NCBI:txid1028688

Solvent-accessible surface area (backbone atoms only — not comparable to full-atom values): 4285 Å² total; per-residue (Å²): 137,83,89,82,77,93,72,70,97,76,61,62,48,74,79,46,74,59,100,51,35,37,35,28,28,29,82,88,67,53,36,35,36,40,43,32,64,44,85,92,52,71,49,76,49,79,47,46,72,92,58,59,61,71,64,53,48,55,53,50,50,58,50,51,53,66,67,57,107

Radius of gyration: 12.62 Å; Cα contacts (8 Å, |Δi|>4): 89; chains: 1; bounding box: 27×32×29 Å

Nearest PDB structures (foldseek):
  6d7k-assembly1_H  TM=5.246E-01  e=3.235E-01  Methylosinus sporium
  4tps-assembly2_C  TM=4.876E-01  e=5.995E-01  Bacillus subtilis subsp. subtilis str. 168
  4nq5-assembly1_A  TM=4.698E-01  e=5.342E+00  Bacillus cereus
  8i37-assembly1_D  TM=4.919E-01  e=8.851E+00  Helicobacter pylori SS1

Mean predicted aligned error: 6.65 Å